Protein AF-A0A538HWT7-F1 (afdb_monomer_lite)

Sequence (135 aa):
MVHEELEALKSNGRLWRFQVSCLRYCSFVHMHHHAEDMDFFDELEETNPAIGPVVARLRAEHHAVSGYLDAVEAAARALSKDESHDARRAVVDALEVLEGNLLAHLEYEELNIASTARRLRDLQSSVTTKSEERR

Secondary structure (DSSP, 8-state):
-HHHHHHHHHTTSHHHHHHHHHHHHHHHHHHHHHHIIIIIHHHHHHH-GGGHHHHHHHHHHHHHHHHHHHHHHHHHHHHTT--SHHHHHHHHHHHHHHHHHHHHHHHHHHHHHHHHHHHHHHHHHHHHHHHHTT-

pLDDT: mean 91.75, std 11.23, range [52.31, 98.81]

Radius of gyration: 20.79 Å; chains: 1; bounding box: 53×24×65 Å

Structure (mmCIF, N/CA/C/O backbone):
data_AF-A0A538HWT7-F1
#
_entry.id   AF-A0A538HWT7-F1
#
loop_
_atom_site.group_PDB
_atom_site.id
_atom_site.type_symbol
_atom_site.label_atom_id
_atom_site.label_alt_id
_atom_site.label_comp_id
_atom_site.label_asym_id
_atom_site.label_entity_id
_atom_site.label_seq_id
_atom_site.pdbx_PDB_ins_code
_atom_site.Cartn_x
_atom_site.Cartn_y
_atom_site.Cartn_z
_atom_site.occupancy
_atom_site.B_iso_or_equiv
_atom_site.auth_seq_id
_atom_site.auth_comp_id
_atom_site.auth_asym_id
_atom_site.auth_atom_id
_atom_site.pdbx_PDB_model_num
ATOM 1 N N . MET A 1 1 ? 38.032 13.291 -11.744 1.00 61.34 1 MET A N 1
ATOM 2 C CA . MET A 1 1 ? 37.420 14.564 -12.174 1.00 61.34 1 MET A CA 1
ATOM 3 C C . MET A 1 1 ? 36.340 14.331 -13.226 1.00 61.34 1 MET A C 1
ATOM 5 O O . MET A 1 1 ? 35.208 14.193 -12.807 1.00 61.34 1 MET A O 1
ATOM 9 N N . VAL A 1 2 ? 36.630 14.108 -14.518 1.00 74.44 2 VAL A N 1
ATOM 10 C CA . VAL A 1 2 ? 35.560 13.928 -15.540 1.00 74.44 2 VAL A CA 1
ATOM 11 C C . VAL A 1 2 ? 34.617 12.746 -15.261 1.00 74.44 2 VAL A C 1
ATOM 13 O O . VAL A 1 2 ? 33.415 12.875 -15.431 1.00 74.44 2 VAL A O 1
ATOM 16 N N . HIS A 1 3 ? 35.128 11.598 -14.797 1.00 70.31 3 HIS A N 1
ATOM 17 C CA . HIS A 1 3 ? 34.276 10.446 -14.455 1.00 70.31 3 HIS A CA 1
ATOM 18 C C . HIS A 1 3 ? 33.338 10.741 -13.272 1.00 70.31 3 HIS A C 1
ATOM 20 O O . HIS A 1 3 ? 32.189 10.331 -13.269 1.00 70.31 3 HIS A O 1
ATOM 26 N N . GLU A 1 4 ? 33.816 11.517 -12.305 1.00 65.88 4 GLU A N 1
ATOM 27 C CA . GLU A 1 4 ? 33.086 11.894 -11.093 1.00 65.88 4 GLU A CA 1
ATOM 28 C C . GLU A 1 4 ? 32.019 12.958 -11.394 1.00 65.88 4 GLU A C 1
ATOM 30 O O . GLU A 1 4 ? 30.889 12.856 -10.930 1.00 65.88 4 GLU A O 1
ATOM 35 N N . GLU A 1 5 ? 32.333 13.914 -12.271 1.00 66.25 5 GLU A N 1
ATOM 36 C CA . GLU A 1 5 ? 31.372 14.878 -12.818 1.00 66.25 5 GLU A CA 1
ATOM 37 C C . GLU A 1 5 ? 30.303 14.195 -13.688 1.00 66.25 5 GLU A C 1
ATOM 39 O O . GLU A 1 5 ? 29.134 14.578 -13.647 1.00 66.25 5 GLU A O 1
ATOM 44 N N . LEU A 1 6 ? 30.674 13.151 -14.440 1.00 70.50 6 LEU A N 1
ATOM 45 C CA . LEU A 1 6 ? 29.743 12.364 -15.251 1.00 70.50 6 LEU A CA 1
ATOM 46 C C . LEU A 1 6 ? 28.774 11.553 -14.376 1.00 70.50 6 LEU A C 1
ATOM 48 O O . LEU A 1 6 ? 27.577 11.522 -14.658 1.00 70.50 6 LEU A O 1
ATOM 52 N N . GLU A 1 7 ? 29.265 10.930 -13.302 1.00 68.69 7 GLU A N 1
ATOM 53 C CA . GLU A 1 7 ? 28.419 10.236 -12.324 1.00 68.69 7 GLU A CA 1
ATOM 54 C C . GLU A 1 7 ? 27.526 11.218 -11.546 1.00 68.69 7 GLU A C 1
ATOM 56 O O . GLU A 1 7 ? 26.338 10.949 -11.375 1.00 68.69 7 GLU A O 1
ATOM 61 N N . ALA A 1 8 ? 28.033 12.404 -11.187 1.00 63.38 8 ALA A N 1
ATOM 62 C CA . ALA A 1 8 ? 27.239 13.467 -10.565 1.00 63.38 8 ALA A CA 1
ATOM 63 C C . ALA A 1 8 ? 26.137 14.020 -11.495 1.00 63.38 8 ALA A C 1
ATOM 65 O O . ALA A 1 8 ? 25.050 14.384 -11.043 1.00 63.38 8 ALA A O 1
ATOM 66 N N . LEU A 1 9 ? 26.378 14.079 -12.808 1.00 64.75 9 LEU A N 1
ATOM 67 C CA . LEU A 1 9 ? 25.357 14.430 -13.804 1.00 64.75 9 LEU A CA 1
ATOM 68 C C . LEU A 1 9 ? 24.294 13.332 -13.935 1.00 64.75 9 LEU A C 1
ATOM 70 O O . LEU A 1 9 ? 23.099 13.640 -13.979 1.00 64.75 9 LEU A O 1
ATOM 74 N N . LYS A 1 10 ? 24.699 12.055 -13.937 1.00 65.31 10 LYS A N 1
ATOM 75 C CA . LYS A 1 10 ? 23.771 10.910 -13.947 1.00 65.31 10 LYS A CA 1
ATOM 76 C C . LYS A 1 10 ? 22.897 10.880 -12.694 1.00 65.31 10 LYS A C 1
ATOM 78 O O . LYS A 1 10 ? 21.681 10.734 -12.819 1.00 65.31 10 LYS A O 1
ATOM 83 N N . SER A 1 11 ? 23.471 11.135 -11.516 1.00 68.31 11 SER A N 1
ATOM 84 C CA . SER A 1 11 ? 22.735 11.241 -10.248 1.00 68.31 11 SER A CA 1
ATOM 85 C C . SER A 1 11 ? 21.891 12.519 -10.117 1.00 68.31 11 SER A C 1
ATOM 87 O O . SER A 1 11 ? 21.223 12.710 -9.113 1.00 68.31 11 SER A O 1
ATOM 89 N N . ASN A 1 12 ? 21.887 13.412 -11.111 1.00 69.38 12 ASN A N 1
ATOM 90 C CA . ASN A 1 12 ? 20.986 14.573 -11.182 1.00 69.38 12 ASN A CA 1
ATOM 91 C C . ASN A 1 12 ? 19.948 14.455 -12.319 1.00 69.38 12 ASN A C 1
ATOM 93 O O . ASN A 1 12 ? 19.061 15.311 -12.479 1.00 69.38 12 ASN A O 1
ATOM 97 N N . GLY A 1 13 ? 20.016 13.371 -13.098 1.00 82.62 13 GLY A N 1
ATOM 98 C CA . GLY A 1 13 ? 19.093 13.070 -14.185 1.00 82.62 13 GLY A CA 1
ATOM 99 C C . GLY A 1 13 ? 17.649 12.897 -13.703 1.00 82.62 13 GLY A C 1
ATOM 100 O O . GLY A 1 13 ? 17.382 12.507 -12.566 1.00 82.62 13 GLY A O 1
ATOM 101 N N . ARG A 1 14 ? 16.681 13.193 -14.580 1.00 86.00 14 ARG A N 1
ATOM 102 C CA . ARG A 1 14 ? 15.244 13.061 -14.260 1.00 86.00 14 ARG A CA 1
ATOM 103 C C . ARG A 1 14 ? 14.856 11.622 -13.911 1.00 86.00 14 ARG A C 1
ATOM 105 O O . ARG A 1 14 ? 14.060 11.427 -13.004 1.00 86.00 14 ARG A O 1
ATOM 112 N N . LEU A 1 15 ? 15.433 10.643 -14.610 1.00 85.12 15 LEU A N 1
ATOM 113 C CA . LEU A 1 15 ? 15.151 9.223 -14.386 1.00 85.12 15 LEU A CA 1
ATOM 114 C C . LEU A 1 15 ? 15.720 8.725 -13.058 1.00 85.12 15 LEU A C 1
ATOM 116 O O . LEU A 1 15 ? 15.019 8.042 -12.322 1.00 85.12 15 LEU A O 1
ATOM 120 N N . TRP A 1 16 ? 16.937 9.143 -12.702 1.0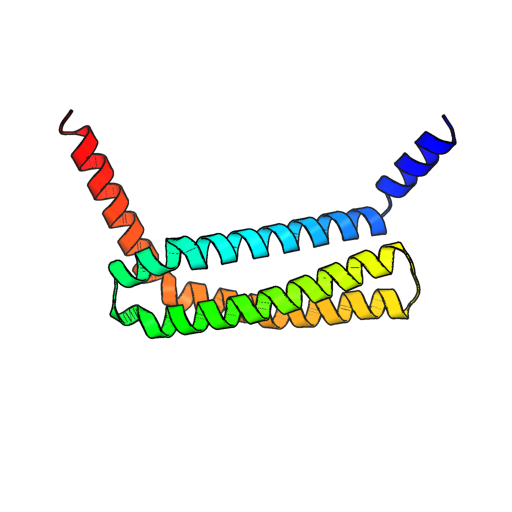0 87.50 16 TRP A N 1
ATOM 121 C CA . TRP A 1 16 ? 17.514 8.829 -11.396 1.00 87.50 16 TRP A CA 1
ATOM 122 C C . TRP A 1 16 ? 16.689 9.433 -10.254 1.00 87.50 16 TRP A C 1
ATOM 124 O O . TRP A 1 16 ? 16.346 8.737 -9.303 1.00 87.50 16 TRP A O 1
ATOM 134 N N . ARG A 1 17 ? 16.294 10.711 -10.368 1.00 89.81 17 ARG A N 1
ATOM 135 C CA . ARG A 1 17 ? 15.437 11.359 -9.360 1.00 89.81 17 ARG A CA 1
ATOM 136 C C . ARG A 1 17 ? 14.088 10.661 -9.224 1.00 89.81 17 ARG A C 1
ATOM 138 O O . ARG A 1 17 ? 13.652 10.429 -8.104 1.00 89.81 17 ARG A O 1
ATOM 145 N N . PHE A 1 18 ? 13.467 10.293 -10.344 1.00 90.69 18 PHE A N 1
ATOM 146 C CA . PHE A 1 18 ? 12.245 9.494 -10.348 1.00 90.69 18 PHE A CA 1
ATOM 147 C C . PHE A 1 18 ? 12.445 8.170 -9.601 1.00 90.69 18 PHE A C 1
ATOM 149 O O . PHE A 1 18 ? 11.717 7.897 -8.653 1.00 90.69 18 PHE A O 1
ATOM 156 N N . GLN A 1 19 ? 13.478 7.400 -9.954 1.00 91.75 19 GLN A N 1
ATOM 157 C CA . GLN A 1 19 ? 13.776 6.124 -9.308 1.00 91.75 19 GLN A CA 1
ATOM 158 C C . GLN A 1 19 ? 13.959 6.285 -7.793 1.00 91.75 19 GLN A C 1
ATOM 160 O O . GLN A 1 19 ? 13.337 5.560 -7.021 1.00 91.75 19 GLN A O 1
ATOM 165 N N . VAL A 1 20 ? 14.778 7.244 -7.352 1.00 92.31 20 VAL A N 1
ATOM 166 C CA . VAL A 1 20 ? 15.018 7.497 -5.923 1.00 92.31 20 VAL A CA 1
ATOM 167 C C . VAL A 1 20 ? 13.728 7.880 -5.202 1.00 92.31 20 VAL A C 1
ATOM 169 O O . VAL A 1 20 ? 13.456 7.358 -4.122 1.00 92.31 20 VAL A O 1
ATOM 172 N N . SER A 1 21 ? 12.916 8.760 -5.790 1.00 93.12 21 SER A N 1
ATOM 173 C CA . SER A 1 21 ? 11.630 9.154 -5.214 1.00 93.12 21 SER A CA 1
ATOM 174 C C . SER A 1 21 ? 10.662 7.977 -5.108 1.00 93.12 21 SER A C 1
ATOM 176 O O . SER A 1 21 ? 10.060 7.803 -4.050 1.00 93.12 21 SER A O 1
ATOM 178 N N . CYS A 1 22 ? 10.550 7.147 -6.148 1.00 94.94 22 CYS A N 1
ATOM 179 C CA . CYS A 1 22 ? 9.682 5.971 -6.137 1.00 94.94 22 CYS A CA 1
ATOM 180 C C . CYS A 1 22 ? 10.122 4.957 -5.082 1.00 94.94 22 CYS A C 1
ATOM 182 O O . CYS A 1 22 ? 9.301 4.551 -4.268 1.00 94.94 22 CYS A O 1
ATOM 184 N N . LEU A 1 23 ? 11.410 4.604 -5.032 1.00 95.56 23 LEU A N 1
ATOM 185 C CA . LEU A 1 23 ? 11.921 3.644 -4.046 1.00 95.56 23 LEU A CA 1
ATOM 186 C C . LEU A 1 23 ? 11.776 4.166 -2.611 1.00 95.56 23 LEU A C 1
ATOM 188 O O . LEU A 1 23 ? 11.443 3.409 -1.705 1.00 95.56 23 LEU A O 1
ATOM 192 N N . ARG A 1 24 ? 11.973 5.471 -2.392 1.00 97.25 24 ARG A N 1
ATOM 193 C CA . ARG A 1 24 ? 11.748 6.085 -1.078 1.00 97.25 24 ARG A CA 1
ATOM 194 C C . ARG A 1 24 ? 10.277 6.025 -0.669 1.00 97.25 24 ARG A C 1
ATOM 196 O O . ARG A 1 24 ? 9.994 5.761 0.494 1.00 97.25 24 ARG A O 1
ATOM 203 N N . TYR A 1 25 ? 9.362 6.303 -1.595 1.00 96.75 25 TYR A N 1
ATOM 204 C CA . TYR A 1 25 ? 7.928 6.226 -1.328 1.00 96.75 25 TYR A CA 1
ATOM 205 C C . TYR A 1 25 ? 7.492 4.789 -1.031 1.00 96.75 25 TYR A C 1
ATOM 207 O O . TYR A 1 25 ? 6.849 4.560 -0.012 1.00 96.75 25 TYR A O 1
ATOM 215 N N . CYS A 1 26 ? 7.915 3.820 -1.848 1.00 98.25 26 CYS A N 1
ATOM 216 C CA . CYS A 1 26 ? 7.569 2.414 -1.637 1.00 98.25 26 CYS A CA 1
ATOM 217 C C . CYS A 1 26 ? 8.084 1.913 -0.285 1.00 98.25 26 CYS A C 1
ATOM 219 O O . CYS A 1 26 ? 7.316 1.380 0.512 1.00 98.25 26 CYS A O 1
ATOM 221 N N . SER A 1 27 ? 9.348 2.203 0.036 1.00 98.12 27 SER A N 1
ATOM 222 C CA . SER A 1 27 ? 9.931 1.865 1.336 1.00 98.12 27 SER A CA 1
ATOM 223 C C . SER A 1 27 ? 9.176 2.490 2.513 1.00 98.12 27 SER A C 1
ATOM 225 O O . SER A 1 27 ? 9.047 1.841 3.550 1.00 98.12 27 SER A O 1
ATOM 227 N N . PHE A 1 28 ? 8.680 3.724 2.375 1.00 98.50 28 PHE A N 1
ATOM 228 C CA . PHE A 1 28 ? 7.870 4.358 3.414 1.00 98.50 28 PHE A CA 1
ATOM 229 C C . PHE A 1 28 ? 6.551 3.611 3.637 1.00 98.50 28 PHE A C 1
ATOM 231 O O . PHE A 1 28 ? 6.231 3.315 4.784 1.00 98.50 28 PHE A O 1
ATOM 238 N N . VAL A 1 29 ? 5.821 3.273 2.569 1.00 98.44 29 VAL A N 1
ATOM 239 C CA . VAL A 1 29 ? 4.531 2.571 2.686 1.00 98.44 29 VAL A CA 1
ATOM 240 C C . VAL A 1 29 ? 4.721 1.163 3.257 1.00 98.44 29 VAL A C 1
ATOM 242 O O . VAL A 1 29 ? 4.001 0.790 4.175 1.00 98.44 29 VAL A O 1
ATOM 245 N N . HIS A 1 30 ? 5.746 0.418 2.824 1.00 98.56 30 HIS A N 1
ATOM 246 C CA . HIS A 1 30 ? 6.074 -0.878 3.436 1.00 98.56 30 HIS A CA 1
ATOM 247 C C . HIS A 1 30 ? 6.323 -0.765 4.944 1.00 98.56 30 HIS A C 1
ATOM 249 O O . HIS A 1 30 ? 5.801 -1.561 5.719 1.00 98.56 30 HIS A O 1
ATOM 255 N N . MET A 1 31 ? 7.124 0.217 5.370 1.00 98.50 31 MET A N 1
ATOM 256 C CA . MET A 1 31 ? 7.432 0.427 6.787 1.00 98.50 31 MET A CA 1
ATOM 257 C C . MET A 1 31 ? 6.188 0.842 7.582 1.00 98.50 31 MET A C 1
ATOM 259 O O . MET A 1 31 ? 6.007 0.386 8.706 1.00 98.50 31 MET A O 1
ATOM 263 N N . HIS A 1 32 ? 5.352 1.704 7.007 1.00 98.31 32 HIS A N 1
ATOM 264 C CA . HIS A 1 32 ? 4.104 2.153 7.611 1.00 98.31 32 HIS A CA 1
ATOM 265 C C . HIS A 1 32 ? 3.146 0.984 7.853 1.00 98.31 32 HIS A C 1
ATOM 267 O O . HIS A 1 32 ? 2.808 0.732 9.005 1.00 98.31 32 HIS A O 1
ATOM 273 N N . HIS A 1 33 ? 2.828 0.212 6.811 1.00 98.62 33 HIS A N 1
ATOM 274 C CA . HIS A 1 33 ? 1.930 -0.940 6.927 1.00 98.62 33 HIS A CA 1
ATOM 275 C C . HIS A 1 33 ? 2.497 -2.004 7.873 1.00 98.62 33 HIS A C 1
ATOM 277 O O . HIS A 1 33 ? 1.764 -2.613 8.644 1.00 98.62 33 HIS A O 1
ATOM 283 N N . HIS A 1 34 ? 3.820 -2.201 7.874 1.00 98.31 34 HIS A N 1
ATOM 284 C CA . HIS A 1 34 ? 4.458 -3.109 8.822 1.00 98.31 34 HIS A CA 1
ATOM 285 C C . HIS A 1 34 ? 4.262 -2.667 10.278 1.00 98.31 34 HIS A C 1
ATOM 287 O O . HIS A 1 34 ? 3.960 -3.499 11.128 1.00 98.31 34 HIS A O 1
ATOM 293 N N . ALA A 1 35 ? 4.425 -1.374 10.574 1.00 98.19 35 ALA A N 1
ATOM 294 C CA . ALA A 1 35 ? 4.189 -0.847 11.917 1.00 98.19 35 ALA A CA 1
ATOM 295 C C . ALA A 1 35 ? 2.716 -0.987 12.329 1.00 98.19 35 ALA A C 1
ATOM 297 O O . ALA A 1 35 ? 2.414 -1.256 13.492 1.00 98.19 35 ALA A O 1
ATOM 298 N N . GLU A 1 36 ? 1.798 -0.843 11.376 1.00 98.38 36 GLU A N 1
ATOM 299 C CA . GLU A 1 36 ? 0.377 -1.022 11.644 1.00 98.38 36 GLU A CA 1
ATOM 300 C C . GLU A 1 36 ? 0.021 -2.474 11.950 1.00 98.38 36 GLU A C 1
ATOM 302 O O . GLU A 1 36 ? -0.646 -2.746 12.948 1.00 98.38 36 GLU A O 1
ATOM 307 N N . ASP A 1 37 ? 0.533 -3.406 11.145 1.00 98.38 37 ASP A N 1
ATOM 308 C CA . ASP A 1 37 ? 0.291 -4.839 11.302 1.00 98.38 37 ASP A CA 1
ATOM 309 C C . ASP A 1 37 ? 0.828 -5.394 12.623 1.00 98.38 37 ASP A C 1
ATOM 311 O O . ASP A 1 37 ? 0.174 -6.254 13.224 1.00 98.38 37 ASP A O 1
ATOM 315 N N . MET A 1 38 ? 2.021 -4.936 13.024 1.00 97.44 38 MET A N 1
ATOM 316 C CA . MET A 1 38 ? 2.766 -5.468 14.168 1.00 97.44 38 MET A CA 1
ATOM 317 C C . MET A 1 38 ? 2.315 -4.908 15.512 1.00 97.44 38 MET A C 1
ATOM 319 O O . MET A 1 38 ? 2.369 -5.644 16.491 1.00 97.44 38 MET A O 1
ATOM 323 N N . ASP A 1 39 ? 1.903 -3.638 15.557 1.00 94.94 39 ASP A N 1
ATOM 324 C CA . ASP A 1 39 ? 1.609 -2.952 16.818 1.00 94.94 39 ASP A CA 1
ATOM 325 C C . ASP A 1 39 ? 0.221 -2.287 16.792 1.00 94.94 39 ASP A C 1
ATOM 327 O O . ASP A 1 39 ? -0.650 -2.601 17.605 1.00 94.94 39 ASP A O 1
ATOM 331 N N . PHE A 1 40 ? -0.023 -1.367 15.852 1.00 97.69 40 PHE A N 1
ATOM 332 C CA . PHE A 1 40 ? -1.195 -0.481 15.911 1.00 97.69 40 PHE A CA 1
ATOM 333 C C . PHE A 1 40 ? -2.535 -1.221 15.823 1.00 97.69 40 PHE A C 1
ATOM 335 O O . PHE A 1 40 ? -3.486 -0.878 16.527 1.00 97.69 40 PHE A O 1
ATOM 342 N N . PHE A 1 41 ? -2.637 -2.229 14.958 1.00 98.44 41 PHE A N 1
ATOM 343 C CA . PHE A 1 41 ? -3.871 -2.987 14.781 1.00 98.44 41 PHE A CA 1
ATOM 344 C C . PHE A 1 41 ? -4.249 -3.790 16.024 1.00 98.44 41 PHE A C 1
ATOM 346 O O . PHE A 1 41 ? -5.435 -3.846 16.352 1.00 98.44 41 PHE A O 1
ATOM 353 N N . ASP A 1 42 ? -3.271 -4.309 16.765 1.00 97.69 42 ASP A N 1
ATOM 354 C CA . ASP A 1 42 ? -3.533 -4.994 18.030 1.00 97.69 42 ASP A CA 1
ATOM 355 C C . ASP A 1 42 ? -4.080 -3.999 19.075 1.00 97.69 42 ASP A C 1
ATOM 357 O O . ASP A 1 42 ? -5.097 -4.272 19.717 1.00 97.69 42 ASP A O 1
ATOM 361 N N . GLU A 1 43 ? -3.518 -2.784 19.169 1.00 97.44 43 GLU A N 1
ATOM 362 C CA . GLU A 1 43 ? -4.043 -1.724 20.053 1.00 97.44 43 GLU A CA 1
ATOM 363 C C . GLU A 1 43 ? -5.484 -1.299 19.687 1.00 97.44 43 GLU A C 1
ATOM 365 O O . GLU A 1 43 ? -6.305 -0.977 20.564 1.00 97.44 43 GLU A O 1
ATOM 370 N N . LEU A 1 44 ? -5.824 -1.291 18.390 1.00 98.00 44 LEU A N 1
ATOM 371 C CA . LEU A 1 44 ? -7.186 -1.016 17.922 1.00 98.00 44 LEU A CA 1
ATOM 372 C C . LEU A 1 44 ? -8.161 -2.129 18.324 1.00 98.00 44 LEU A C 1
ATOM 374 O O . LEU A 1 44 ? -9.271 -1.815 18.770 1.00 98.00 44 LEU A O 1
ATOM 378 N N . GLU A 1 45 ? -7.768 -3.397 18.189 1.00 97.75 45 GLU A N 1
ATOM 379 C CA . GLU A 1 45 ? -8.579 -4.557 18.581 1.00 97.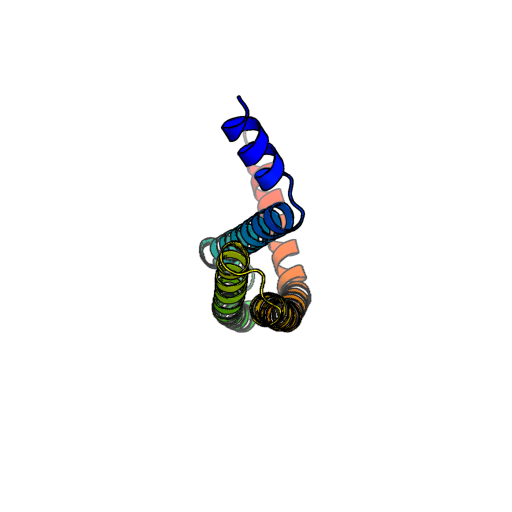75 45 GLU A CA 1
ATOM 380 C C . GLU A 1 45 ? -8.785 -4.621 20.101 1.00 97.75 45 GLU A C 1
ATOM 382 O O . GLU A 1 45 ? -9.907 -4.863 20.556 1.00 97.75 45 GLU A O 1
ATOM 387 N N . GLU A 1 46 ? -7.760 -4.307 20.899 1.00 96.81 46 GLU A N 1
ATOM 388 C CA . GLU A 1 46 ? -7.883 -4.172 22.357 1.00 96.81 46 GLU A CA 1
ATOM 389 C C . GLU A 1 46 ? -8.844 -3.041 22.749 1.00 96.81 46 GLU A C 1
ATOM 391 O O . GLU A 1 46 ? -9.681 -3.186 23.648 1.00 96.81 46 GLU A O 1
ATOM 396 N N . THR A 1 47 ? -8.761 -1.904 22.051 1.00 96.56 47 THR A N 1
ATOM 397 C CA . THR A 1 47 ? -9.631 -0.751 22.303 1.00 96.56 47 THR A CA 1
ATOM 398 C C . THR A 1 47 ? -11.079 -1.050 21.915 1.00 96.56 47 THR A C 1
ATOM 400 O O . THR A 1 47 ? -12.005 -0.677 22.644 1.00 96.56 47 THR A O 1
ATOM 403 N N . ASN A 1 48 ? -11.306 -1.686 20.769 1.00 97.50 48 ASN A N 1
ATOM 404 C CA . ASN A 1 48 ? -12.629 -1.996 20.240 1.00 97.50 48 ASN A CA 1
ATOM 405 C C . ASN A 1 48 ? -12.651 -3.401 19.617 1.00 97.50 48 ASN A C 1
ATOM 407 O O . ASN A 1 48 ? -12.478 -3.521 18.406 1.00 97.50 48 ASN 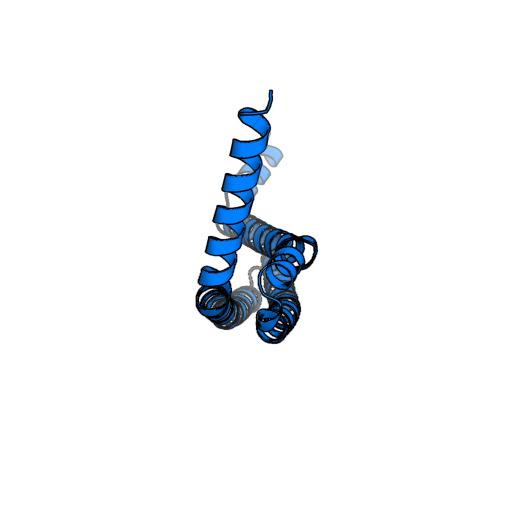A O 1
ATOM 411 N N . PRO A 1 49 ? -12.990 -4.453 20.383 1.00 97.25 49 PRO A N 1
ATOM 412 C CA . PRO A 1 49 ? -12.986 -5.826 19.869 1.00 97.25 49 PRO A CA 1
ATOM 413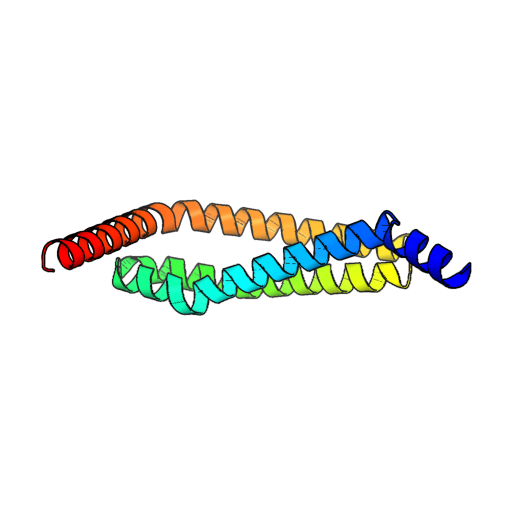 C C . PRO A 1 49 ? -13.900 -6.065 18.657 1.00 97.25 49 PRO A C 1
ATOM 415 O O . PRO A 1 49 ? -13.697 -7.007 17.896 1.00 97.25 49 PRO A O 1
ATOM 418 N N . ALA A 1 50 ? -14.911 -5.213 18.441 1.00 97.75 50 ALA A N 1
ATOM 419 C CA . ALA A 1 50 ? -15.794 -5.316 17.281 1.00 97.75 50 ALA A CA 1
ATOM 420 C C . ALA A 1 50 ? -15.131 -4.875 15.959 1.00 97.75 50 ALA A C 1
ATOM 422 O O . ALA A 1 50 ? -15.703 -5.124 14.899 1.00 97.75 50 ALA A O 1
ATOM 423 N N . ILE A 1 51 ? -13.948 -4.240 15.995 1.00 98.44 51 ILE A N 1
ATOM 424 C CA . ILE A 1 51 ? -13.209 -3.819 14.794 1.00 98.44 51 ILE A CA 1
ATOM 425 C C . ILE A 1 51 ? -12.498 -4.979 14.085 1.00 98.44 51 ILE A C 1
ATOM 427 O O . ILE A 1 51 ? -12.076 -4.810 12.945 1.00 98.44 51 ILE A O 1
ATOM 431 N N . GLY A 1 52 ? -12.405 -6.161 14.706 1.00 98.44 52 GLY A N 1
ATOM 432 C CA . GLY A 1 52 ? -11.627 -7.292 14.185 1.00 98.44 52 GLY A CA 1
ATOM 433 C C . GLY A 1 52 ? -11.847 -7.621 12.696 1.00 98.44 52 GLY A C 1
ATOM 434 O O . GLY A 1 52 ? -10.870 -7.789 11.971 1.00 98.44 52 GLY A O 1
ATOM 435 N N . PRO A 1 53 ? -13.087 -7.638 12.161 1.00 98.62 53 PRO A N 1
ATOM 436 C CA . PRO A 1 53 ? -13.304 -7.848 10.726 1.00 98.62 53 PRO A CA 1
ATOM 437 C C . PRO A 1 53 ? -12.695 -6.764 9.819 1.00 98.62 53 PRO A C 1
ATOM 439 O O . PRO A 1 53 ? -12.267 -7.076 8.709 1.00 98.62 53 PRO A O 1
ATOM 442 N N . VAL A 1 54 ? -12.651 -5.506 10.273 1.00 98.75 54 VAL A N 1
ATOM 443 C CA . VAL A 1 54 ? -12.002 -4.396 9.553 1.00 98.75 54 VAL A CA 1
ATOM 444 C C . VAL A 1 54 ? -10.490 -4.601 9.555 1.00 98.75 54 VAL A C 1
ATOM 446 O O . VAL A 1 54 ? -9.881 -4.569 8.492 1.00 98.75 54 VAL A O 1
ATOM 449 N N . VAL A 1 55 ? -9.895 -4.884 10.719 1.00 98.69 55 VAL A N 1
ATOM 450 C CA . VAL A 1 55 ? -8.449 -5.140 10.853 1.00 98.69 55 VAL A CA 1
ATOM 451 C C . VAL A 1 55 ? -8.013 -6.342 10.014 1.00 98.69 55 VAL A C 1
ATOM 453 O O . VAL A 1 55 ? -7.026 -6.268 9.287 1.00 98.69 55 VAL A O 1
ATOM 456 N N . ALA A 1 56 ? -8.782 -7.433 10.034 1.00 98.69 56 ALA A N 1
ATOM 457 C CA . ALA A 1 56 ? -8.506 -8.606 9.208 1.00 98.69 56 ALA A CA 1
ATOM 458 C C . ALA A 1 56 ? -8.504 -8.277 7.707 1.00 98.69 56 ALA A C 1
ATOM 460 O O . ALA A 1 56 ? -7.674 -8.797 6.958 1.00 98.69 56 ALA A O 1
ATOM 461 N N . ARG A 1 57 ? -9.411 -7.398 7.262 1.00 98.62 57 ARG A N 1
ATOM 462 C CA . ARG A 1 57 ? -9.422 -6.908 5.883 1.00 98.62 57 ARG A CA 1
ATOM 463 C C . ARG A 1 57 ? -8.206 -6.029 5.585 1.00 98.62 57 ARG A C 1
ATOM 465 O O . ARG A 1 57 ? -7.576 -6.256 4.558 1.00 98.62 57 ARG A O 1
ATOM 472 N N . LEU A 1 58 ? -7.861 -5.085 6.461 1.00 98.81 58 LEU A N 1
ATOM 473 C CA . LEU A 1 58 ? -6.711 -4.194 6.266 1.00 98.81 58 LEU A CA 1
ATOM 474 C C . LEU A 1 58 ? -5.396 -4.974 6.172 1.00 98.81 58 LEU A C 1
ATOM 476 O O . LEU A 1 58 ? -4.652 -4.765 5.224 1.00 98.81 58 LEU A O 1
ATOM 480 N N . ARG A 1 59 ? -5.173 -5.976 7.034 1.00 98.69 59 ARG A N 1
ATOM 481 C CA . ARG A 1 59 ? -4.014 -6.891 6.939 1.00 98.69 59 ARG A CA 1
ATOM 482 C C . ARG A 1 59 ? -3.942 -7.606 5.582 1.00 98.69 59 ARG A C 1
ATOM 484 O O . ARG A 1 59 ? -2.879 -7.724 4.975 1.00 98.69 59 ARG A O 1
ATOM 491 N N . ALA A 1 60 ? -5.080 -8.072 5.064 1.00 98.75 60 ALA A N 1
ATOM 492 C CA . ALA A 1 60 ? -5.128 -8.696 3.741 1.00 98.75 60 ALA A CA 1
ATOM 493 C C . ALA A 1 60 ? -4.828 -7.692 2.612 1.00 98.75 60 ALA A C 1
ATOM 495 O O . ALA A 1 60 ? -4.113 -8.023 1.663 1.00 98.75 60 ALA A O 1
ATOM 496 N N . GLU A 1 61 ? -5.341 -6.466 2.718 1.00 98.75 61 GLU A N 1
ATOM 497 C CA . GLU A 1 61 ? -5.045 -5.381 1.781 1.00 98.75 61 GLU A CA 1
ATOM 498 C C . GLU A 1 61 ? -3.571 -4.949 1.859 1.00 98.75 61 GLU A C 1
ATOM 500 O O . GLU A 1 61 ? -2.961 -4.755 0.810 1.00 98.75 61 GLU A O 1
ATOM 505 N N . HIS A 1 62 ? -2.947 -4.917 3.043 1.00 98.81 62 HIS A N 1
ATOM 506 C CA . HIS A 1 62 ? -1.514 -4.648 3.218 1.00 98.81 62 HIS A CA 1
ATOM 507 C C . HIS A 1 62 ? -0.648 -5.643 2.449 1.00 98.81 62 HIS A C 1
ATOM 509 O O . HIS A 1 62 ? 0.282 -5.236 1.748 1.00 98.81 62 HIS A O 1
ATOM 515 N N . HIS A 1 63 ? -0.975 -6.938 2.501 1.00 98.56 63 HIS A N 1
ATOM 516 C CA . HIS A 1 63 ? -0.274 -7.951 1.710 1.00 98.56 63 HIS A CA 1
ATOM 517 C C . HIS A 1 63 ? -0.406 -7.710 0.199 1.00 98.56 63 HIS A C 1
ATOM 519 O O . HIS A 1 63 ? 0.577 -7.843 -0.532 1.00 98.56 63 HIS A O 1
ATOM 525 N N . ALA A 1 64 ? -1.596 -7.331 -0.276 1.00 98.69 64 ALA A N 1
ATOM 526 C CA . ALA A 1 64 ? -1.810 -7.014 -1.687 1.00 98.69 64 ALA A CA 1
ATOM 527 C C . ALA A 1 64 ? -1.043 -5.749 -2.110 1.00 98.69 64 ALA A C 1
ATOM 529 O O . ALA A 1 64 ? -0.326 -5.773 -3.112 1.00 98.69 64 ALA A O 1
ATOM 530 N N . VAL A 1 65 ? -1.129 -4.675 -1.318 1.00 98.81 65 VAL A N 1
ATOM 531 C CA . VAL A 1 65 ? -0.399 -3.420 -1.546 1.00 98.81 65 VAL A CA 1
ATOM 532 C C . VAL A 1 65 ? 1.104 -3.661 -1.566 1.00 98.81 65 VAL A C 1
ATOM 534 O O . VAL A 1 65 ? 1.771 -3.158 -2.466 1.00 98.81 65 VAL A O 1
ATOM 537 N N . SER A 1 66 ? 1.635 -4.480 -0.653 1.00 98.75 66 SER A N 1
ATOM 538 C CA . SER A 1 66 ? 3.051 -4.862 -0.656 1.00 98.75 66 SER A CA 1
ATOM 539 C C . SER A 1 66 ? 3.471 -5.452 -2.005 1.00 98.75 66 SER A C 1
ATOM 541 O O . SER A 1 66 ? 4.496 -5.055 -2.548 1.00 98.75 66 SER A O 1
ATOM 543 N N . GLY A 1 67 ? 2.654 -6.331 -2.594 1.00 98.75 67 GLY A N 1
ATOM 544 C CA . GLY A 1 67 ? 2.930 -6.889 -3.920 1.00 98.75 67 GLY A CA 1
ATOM 545 C C . GLY A 1 67 ? 2.910 -5.845 -5.045 1.00 98.75 67 GLY A C 1
ATOM 546 O O . GLY A 1 67 ? 3.720 -5.917 -5.971 1.00 98.75 67 GLY A O 1
ATOM 547 N N . TYR A 1 68 ? 2.021 -4.850 -4.974 1.00 98.75 68 TYR A N 1
ATOM 548 C CA . TYR A 1 68 ? 1.987 -3.757 -5.953 1.00 98.75 68 TYR A CA 1
ATOM 549 C C . TYR A 1 68 ? 3.195 -2.822 -5.821 1.00 98.75 68 TYR A C 1
ATOM 551 O O . TYR A 1 68 ? 3.764 -2.408 -6.833 1.00 98.75 68 TYR A O 1
ATOM 559 N N . LEU A 1 69 ? 3.624 -2.530 -4.592 1.00 98.75 69 LEU A N 1
ATOM 560 C CA . LEU A 1 69 ? 4.844 -1.768 -4.323 1.00 98.75 69 LEU A CA 1
ATOM 561 C C . LEU A 1 69 ? 6.076 -2.490 -4.878 1.00 98.75 69 LEU A C 1
ATOM 563 O O . LEU A 1 69 ? 6.844 -1.883 -5.625 1.00 98.75 69 LEU A O 1
ATOM 567 N N . ASP A 1 70 ? 6.208 -3.796 -4.623 1.00 98.69 70 ASP A N 1
ATOM 568 C CA . ASP A 1 70 ? 7.299 -4.622 -5.157 1.00 98.69 70 ASP A CA 1
ATOM 569 C C . ASP A 1 70 ? 7.358 -4.568 -6.694 1.00 98.69 70 ASP A C 1
ATOM 571 O O . ASP A 1 70 ? 8.438 -4.472 -7.289 1.00 98.69 70 ASP A O 1
ATOM 575 N N . ALA A 1 71 ? 6.197 -4.580 -7.360 1.00 98.69 71 ALA A N 1
ATOM 576 C CA . ALA A 1 71 ? 6.109 -4.458 -8.813 1.00 98.69 71 ALA A CA 1
ATOM 577 C C . ALA A 1 71 ? 6.595 -3.086 -9.315 1.00 98.69 71 ALA A C 1
ATOM 579 O O . ALA A 1 71 ? 7.359 -3.019 -10.285 1.00 98.69 71 ALA A O 1
ATOM 580 N N . VAL A 1 72 ? 6.213 -1.995 -8.640 1.00 98.56 72 VAL A N 1
ATOM 581 C CA . VAL A 1 72 ? 6.695 -0.638 -8.952 1.00 98.56 72 VAL A CA 1
ATOM 582 C C . VAL A 1 72 ? 8.205 -0.533 -8.737 1.00 98.56 72 VAL A C 1
ATOM 584 O O . VAL A 1 72 ? 8.914 0.001 -9.597 1.00 98.56 72 VAL A O 1
ATOM 587 N N . GLU A 1 73 ? 8.729 -1.073 -7.636 1.00 98.25 73 GLU A N 1
ATOM 588 C CA . GLU A 1 73 ? 10.168 -1.085 -7.369 1.00 98.25 73 GLU A CA 1
ATOM 589 C C . GLU A 1 73 ? 10.945 -1.837 -8.452 1.00 98.25 73 GLU A C 1
ATOM 591 O O . GLU A 1 73 ? 11.972 -1.349 -8.942 1.00 98.25 73 GLU A O 1
ATOM 596 N N . ALA A 1 74 ? 10.458 -3.016 -8.844 1.00 97.81 74 ALA A N 1
ATOM 597 C CA . ALA A 1 74 ? 11.064 -3.821 -9.894 1.00 97.81 74 ALA A CA 1
ATOM 598 C C . ALA A 1 74 ? 11.084 -3.066 -11.232 1.00 97.81 74 ALA A C 1
ATOM 600 O O . ALA A 1 74 ? 12.137 -2.986 -11.874 1.00 97.81 74 ALA A O 1
ATOM 601 N N . ALA A 1 75 ? 9.963 -2.448 -11.616 1.00 97.56 75 ALA A N 1
ATOM 602 C CA . ALA A 1 75 ? 9.856 -1.666 -12.844 1.00 97.56 75 ALA A CA 1
ATOM 603 C C . ALA A 1 75 ? 10.787 -0.438 -12.829 1.00 97.56 75 ALA A C 1
ATOM 605 O O . ALA A 1 75 ? 11.513 -0.197 -13.796 1.00 97.56 75 ALA A O 1
ATOM 606 N N . ALA A 1 76 ? 10.858 0.300 -11.716 1.00 95.62 76 ALA A N 1
ATOM 607 C CA . ALA A 1 76 ? 11.745 1.459 -11.580 1.00 95.62 76 ALA A CA 1
ATOM 608 C C . ALA A 1 76 ? 13.236 1.072 -11.666 1.00 95.62 76 ALA A C 1
ATOM 610 O O . ALA A 1 76 ? 14.039 1.760 -12.309 1.00 95.62 76 ALA A O 1
ATOM 611 N N . ARG A 1 77 ? 13.626 -0.057 -11.058 1.00 93.75 77 ARG A N 1
ATOM 612 C CA . ARG A 1 77 ? 14.993 -0.601 -11.158 1.00 93.75 77 ARG A CA 1
ATOM 613 C C . ARG A 1 77 ? 15.311 -1.089 -12.573 1.00 93.75 77 ARG A C 1
ATOM 615 O O . ARG A 1 77 ? 16.452 -0.937 -13.009 1.00 93.75 77 ARG A O 1
ATOM 622 N N . ALA A 1 78 ? 14.335 -1.655 -13.283 1.00 94.19 78 ALA A N 1
ATOM 623 C CA . ALA A 1 78 ? 14.490 -2.075 -14.675 1.00 94.19 78 ALA A CA 1
ATOM 624 C C . ALA A 1 78 ? 14.674 -0.873 -15.614 1.00 94.19 78 ALA A C 1
ATOM 626 O O . ALA A 1 78 ? 15.615 -0.874 -16.407 1.00 94.19 78 ALA A O 1
ATOM 627 N N . LEU A 1 79 ? 13.879 0.191 -15.444 1.00 92.38 79 LEU A N 1
ATOM 628 C CA . LEU A 1 79 ? 13.980 1.433 -16.226 1.00 92.38 79 LEU A CA 1
ATOM 629 C C . LEU A 1 79 ? 15.373 2.082 -16.146 1.00 92.38 79 LEU A C 1
ATOM 631 O O . LEU A 1 79 ? 15.825 2.746 -17.071 1.00 92.38 79 LEU A O 1
ATOM 635 N N . SER A 1 80 ? 16.081 1.866 -15.038 1.00 85.62 80 SER A N 1
ATOM 636 C CA . SER A 1 80 ? 17.438 2.391 -14.828 1.00 85.62 80 SER A CA 1
ATOM 637 C C . SER A 1 80 ? 18.511 1.652 -15.636 1.00 85.62 80 SER A C 1
ATOM 639 O O . SER A 1 80 ? 19.650 2.108 -15.717 1.00 85.62 80 SER A O 1
ATOM 641 N N . LYS A 1 81 ? 18.163 0.489 -16.199 1.00 88.38 81 LYS A N 1
ATOM 642 C CA . LYS A 1 81 ? 19.023 -0.349 -17.047 1.00 88.38 81 LYS A CA 1
ATOM 643 C C . LYS A 1 81 ? 18.590 -0.311 -18.512 1.00 88.38 81 LYS A C 1
ATOM 645 O O . LYS A 1 81 ? 19.437 -0.451 -19.387 1.00 88.38 81 LYS A O 1
ATOM 650 N N . ASP A 1 82 ? 17.294 -0.138 -18.757 1.00 90.31 82 ASP A N 1
ATOM 651 C CA . ASP A 1 82 ? 16.689 -0.044 -20.081 1.00 90.31 82 ASP A CA 1
ATOM 652 C C . ASP A 1 82 ? 15.690 1.119 -20.122 1.00 90.31 82 ASP A C 1
ATOM 654 O O . ASP A 1 82 ? 14.655 1.084 -19.467 1.00 90.31 82 ASP A O 1
ATOM 658 N N . GLU A 1 83 ? 15.987 2.147 -20.919 1.00 89.44 83 GLU A N 1
ATOM 659 C CA . GLU A 1 83 ? 15.127 3.327 -21.073 1.00 89.44 83 GLU A CA 1
ATOM 660 C C . GLU A 1 83 ? 14.122 3.216 -22.235 1.00 89.44 83 GLU A C 1
ATOM 662 O O . GLU A 1 83 ? 13.569 4.238 -22.675 1.00 89.44 83 GLU A O 1
ATOM 667 N N . SER A 1 84 ? 13.898 2.000 -22.749 1.00 93.81 84 SER A N 1
ATOM 668 C CA . SER A 1 84 ? 12.964 1.710 -23.836 1.00 93.81 84 SER A CA 1
ATOM 669 C C . SER A 1 84 ? 11.538 2.194 -23.553 1.00 93.81 84 SER A C 1
ATOM 671 O O . SER A 1 84 ? 11.129 2.446 -22.415 1.00 93.81 84 SER A O 1
ATOM 673 N N . HIS A 1 85 ? 10.749 2.334 -24.621 1.00 94.88 85 HIS A N 1
ATOM 674 C CA . HIS A 1 85 ? 9.328 2.655 -24.498 1.00 94.88 85 HIS A CA 1
ATOM 675 C C . HIS A 1 85 ? 8.586 1.618 -23.640 1.00 94.88 85 HIS A C 1
ATOM 677 O O . HIS A 1 85 ? 7.751 1.994 -22.821 1.00 94.88 85 HIS A O 1
ATOM 683 N N . ASP A 1 86 ? 8.935 0.340 -23.775 1.00 97.38 86 ASP A N 1
ATOM 684 C CA . ASP A 1 86 ? 8.288 -0.751 -23.047 1.00 97.38 86 ASP A CA 1
ATOM 685 C C . ASP A 1 86 ? 8.652 -0.730 -21.557 1.00 97.38 86 ASP A C 1
ATOM 687 O O . ASP A 1 86 ? 7.772 -0.871 -20.711 1.00 97.38 86 ASP A O 1
ATOM 691 N N . ALA A 1 87 ? 9.911 -0.437 -21.209 1.00 95.62 87 ALA A N 1
ATOM 692 C CA . ALA A 1 87 ? 10.316 -0.248 -19.815 1.00 95.62 87 ALA A CA 1
ATOM 693 C C . ALA A 1 87 ? 9.613 0.957 -19.165 1.00 95.62 87 ALA A C 1
ATOM 695 O O . ALA A 1 87 ? 9.183 0.891 -18.013 1.00 95.62 87 ALA A O 1
ATOM 696 N N . ARG A 1 88 ? 9.438 2.055 -19.913 1.00 95.06 88 ARG A N 1
ATOM 697 C CA . ARG A 1 88 ? 8.660 3.219 -19.451 1.00 95.06 88 ARG A CA 1
ATOM 698 C C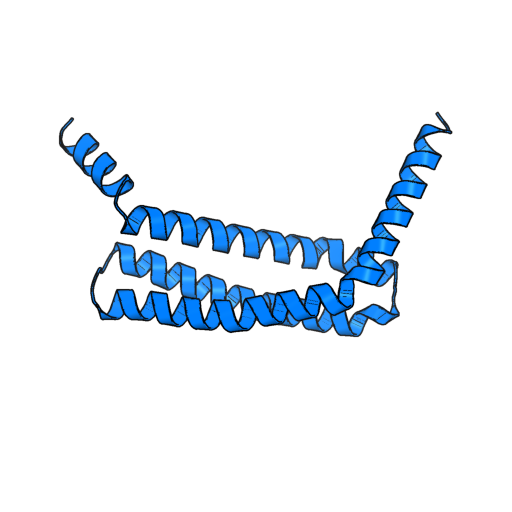 . ARG A 1 88 ? 7.186 2.870 -19.261 1.00 95.06 88 ARG A C 1
ATOM 700 O O . ARG A 1 88 ? 6.596 3.300 -18.275 1.00 95.06 88 ARG A O 1
ATOM 707 N N . ARG A 1 89 ? 6.605 2.096 -20.182 1.00 97.88 89 ARG A N 1
ATOM 708 C CA . ARG A 1 89 ? 5.219 1.620 -20.101 1.00 97.88 89 ARG A CA 1
ATOM 709 C C . ARG A 1 89 ? 5.005 0.755 -18.862 1.00 97.88 89 ARG A C 1
ATOM 711 O O . ARG A 1 89 ? 4.095 1.044 -18.102 1.00 97.88 89 ARG A O 1
ATOM 718 N N . ALA A 1 90 ? 5.897 -0.200 -18.602 1.00 98.06 90 ALA A N 1
ATOM 719 C CA . ALA A 1 90 ? 5.808 -1.079 -17.438 1.00 98.06 90 ALA A CA 1
ATOM 720 C C . ALA A 1 90 ? 5.780 -0.313 -16.103 1.00 98.06 90 ALA A C 1
ATOM 722 O O . ALA A 1 90 ? 5.051 -0.687 -15.190 1.00 98.06 90 ALA A O 1
ATOM 723 N N . VAL A 1 91 ? 6.546 0.778 -15.992 1.00 97.31 91 VAL A N 1
ATOM 724 C CA . VAL A 1 91 ? 6.510 1.653 -14.810 1.00 97.31 91 VAL A CA 1
ATOM 725 C C . VAL A 1 91 ? 5.160 2.353 -14.666 1.00 97.31 91 VAL A C 1
ATOM 727 O O . VAL A 1 91 ? 4.633 2.413 -13.559 1.00 97.31 91 VAL A O 1
ATOM 730 N N . VAL A 1 92 ? 4.607 2.886 -15.759 1.00 97.75 92 VAL A N 1
ATOM 731 C CA . VAL A 1 92 ? 3.294 3.550 -15.742 1.00 97.75 92 VAL A CA 1
ATOM 732 C C . VAL A 1 92 ? 2.204 2.562 -15.338 1.00 97.75 92 VAL A C 1
ATOM 734 O O . VAL A 1 92 ? 1.464 2.841 -14.403 1.00 97.75 92 VAL A O 1
ATOM 737 N N . ASP A 1 93 ? 2.169 1.389 -15.965 1.00 98.62 93 ASP A N 1
ATOM 738 C CA . ASP A 1 93 ? 1.144 0.379 -15.703 1.00 98.62 93 ASP A CA 1
ATOM 739 C C . ASP A 1 93 ? 1.200 -0.106 -14.240 1.00 98.62 93 ASP A C 1
ATOM 741 O O . ASP A 1 93 ? 0.169 -0.257 -13.586 1.00 98.62 93 ASP A O 1
ATOM 745 N N . ALA A 1 94 ? 2.404 -0.295 -13.684 1.00 98.62 94 ALA A N 1
ATOM 746 C CA . ALA A 1 94 ? 2.572 -0.665 -12.278 1.00 98.62 94 ALA A CA 1
ATOM 747 C C . ALA A 1 94 ? 2.094 0.441 -11.319 1.00 98.62 94 ALA A C 1
ATOM 749 O O . ALA A 1 94 ? 1.470 0.142 -10.299 1.00 98.62 94 ALA A O 1
ATOM 750 N N . LEU A 1 95 ? 2.362 1.711 -11.643 1.00 98.38 95 LEU A N 1
ATOM 751 C CA . LEU A 1 95 ? 1.902 2.851 -10.847 1.00 98.38 95 LEU A CA 1
ATOM 752 C C . LEU A 1 95 ? 0.380 3.008 -10.887 1.00 98.38 95 LEU A C 1
ATOM 754 O O . LEU A 1 95 ? -0.203 3.268 -9.843 1.00 98.38 95 LEU A O 1
ATOM 758 N N . GLU A 1 96 ? -0.261 2.813 -12.040 1.00 98.56 96 GLU A N 1
ATOM 759 C CA . GLU A 1 96 ? -1.725 2.884 -12.173 1.00 98.56 96 GLU A CA 1
ATOM 760 C C . GLU A 1 96 ? -2.420 1.797 -11.336 1.00 98.56 96 GLU A C 1
ATOM 762 O O . GLU A 1 96 ? -3.412 2.062 -10.653 1.00 98.56 96 GLU A O 1
ATOM 767 N N . VAL A 1 97 ? -1.869 0.576 -11.327 1.00 98.62 97 VAL A N 1
ATOM 768 C CA . VAL A 1 97 ? -2.369 -0.512 -10.471 1.00 98.62 97 VAL A CA 1
ATOM 769 C C . VAL A 1 97 ? -2.185 -0.172 -8.993 1.00 98.62 97 VAL A C 1
ATOM 771 O O . VAL A 1 97 ? -3.127 -0.340 -8.213 1.00 98.62 97 VAL A O 1
ATOM 774 N N . LEU A 1 98 ? -1.002 0.313 -8.600 1.00 98.62 98 LEU A N 1
ATOM 775 C CA . LEU A 1 98 ? -0.745 0.721 -7.221 1.00 98.62 98 LEU A CA 1
ATOM 776 C C . LEU A 1 98 ? -1.697 1.840 -6.792 1.00 98.62 98 LEU A C 1
ATOM 778 O O . LEU A 1 98 ? -2.314 1.718 -5.743 1.00 98.62 98 LEU A O 1
ATOM 782 N N . GLU A 1 99 ? -1.839 2.898 -7.591 1.00 97.94 99 GLU A N 1
ATOM 783 C CA . GLU A 1 99 ? -2.700 4.047 -7.299 1.00 97.94 99 GLU A CA 1
ATOM 784 C C . GLU A 1 99 ? -4.143 3.608 -7.042 1.00 97.94 99 GLU A C 1
ATOM 786 O O . GLU A 1 99 ? -4.708 3.931 -5.996 1.00 97.94 99 GLU A O 1
ATOM 791 N N . GLY A 1 100 ? -4.719 2.817 -7.952 1.00 97.50 100 GLY A N 1
ATOM 792 C CA . GLY A 1 100 ? -6.107 2.374 -7.832 1.00 97.50 100 GLY A CA 1
ATOM 793 C C . GLY A 1 100 ? -6.373 1.540 -6.577 1.00 97.50 100 GLY A C 1
ATOM 794 O O . GLY A 1 100 ? -7.431 1.672 -5.965 1.00 97.50 100 GLY A O 1
ATOM 795 N N . ASN A 1 101 ? -5.416 0.704 -6.166 1.00 98.50 101 ASN A N 1
ATOM 796 C CA . ASN A 1 101 ? -5.577 -0.151 -4.989 1.00 98.50 101 ASN A CA 1
ATOM 797 C C . ASN A 1 101 ? -5.219 0.571 -3.686 1.00 98.50 101 ASN A C 1
ATOM 799 O O . ASN A 1 101 ? -5.936 0.431 -2.700 1.00 98.50 101 ASN A O 1
ATOM 803 N N . LEU A 1 102 ? -4.137 1.350 -3.676 1.00 98.50 102 LEU A N 1
ATOM 804 C CA . LEU A 1 102 ? -3.670 2.054 -2.487 1.00 98.50 102 LEU A CA 1
ATOM 805 C C . LEU A 1 102 ? -4.653 3.148 -2.069 1.00 98.50 102 LEU A C 1
ATOM 807 O O . LEU A 1 102 ? -4.959 3.256 -0.889 1.00 98.50 102 LEU A O 1
ATOM 811 N N . LEU A 1 103 ? -5.198 3.926 -3.009 1.00 98.44 103 LEU A N 1
ATOM 812 C CA . LEU A 1 103 ? -6.186 4.955 -2.667 1.00 98.44 103 LEU A CA 1
ATOM 813 C C . LEU A 1 103 ? -7.476 4.347 -2.106 1.00 98.44 103 LEU A C 1
ATOM 815 O O . LEU A 1 103 ? -7.999 4.845 -1.114 1.00 98.44 103 LEU A O 1
ATOM 819 N N . ALA A 1 104 ? -7.958 3.250 -2.699 1.00 98.38 104 ALA A N 1
ATOM 820 C CA . ALA A 1 104 ? -9.139 2.545 -2.203 1.00 98.38 104 ALA A CA 1
ATOM 821 C C . ALA A 1 104 ? -8.911 1.938 -0.808 1.00 98.38 104 ALA A C 1
ATOM 823 O O . ALA A 1 104 ? -9.805 1.970 0.038 1.00 98.38 104 ALA A O 1
ATOM 824 N N . HIS A 1 105 ? -7.711 1.406 -0.568 1.00 98.62 105 HIS A N 1
ATOM 825 C CA . HIS A 1 105 ? -7.286 0.912 0.736 1.00 98.62 105 HIS A CA 1
ATOM 826 C C . HIS A 1 105 ? -7.260 2.033 1.788 1.00 98.62 105 HIS A C 1
ATOM 828 O O . HIS A 1 105 ? -7.915 1.903 2.818 1.00 98.62 105 HIS A O 1
ATOM 834 N N . LEU A 1 106 ? -6.602 3.162 1.498 1.00 98.44 106 LEU A N 1
ATOM 835 C CA . LEU A 1 106 ? -6.511 4.310 2.411 1.00 98.44 106 LEU A CA 1
ATOM 836 C C . LEU A 1 106 ? -7.888 4.908 2.736 1.00 98.44 106 LEU A C 1
ATOM 838 O O . LEU A 1 106 ? -8.165 5.245 3.885 1.00 98.44 106 LEU A O 1
ATOM 842 N N . GLU A 1 107 ? -8.778 5.016 1.743 1.00 98.56 107 GLU A N 1
ATOM 843 C CA . GLU A 1 107 ? -10.154 5.476 1.968 1.00 98.56 107 GLU A CA 1
ATOM 844 C C . GLU A 1 107 ? -10.914 4.517 2.895 1.00 98.56 107 GLU A C 1
ATOM 846 O O . GLU A 1 107 ? -11.593 4.949 3.833 1.00 98.56 107 GLU A O 1
ATOM 851 N N . TYR A 1 108 ? -10.798 3.207 2.654 1.00 98.75 108 TYR A N 1
ATOM 852 C CA . TYR A 1 108 ? -11.430 2.207 3.505 1.00 98.75 108 TYR A CA 1
ATOM 853 C C . TYR A 1 108 ? -10.875 2.252 4.930 1.00 98.75 108 TYR A C 1
ATOM 855 O O . TYR A 1 108 ? -11.654 2.238 5.886 1.00 98.75 108 TYR A O 1
ATOM 863 N N . GLU A 1 109 ? -9.559 2.340 5.078 1.00 98.50 109 GLU A N 1
ATOM 864 C CA . GLU A 1 109 ? -8.903 2.480 6.366 1.00 98.50 109 GLU A CA 1
ATOM 865 C C . GLU A 1 109 ? -9.441 3.697 7.121 1.00 98.50 109 GLU A C 1
ATOM 867 O O . GLU A 1 109 ? -10.065 3.531 8.175 1.00 98.50 109 GLU A O 1
ATOM 872 N N . GLU A 1 110 ? -9.297 4.902 6.562 1.00 97.69 110 GLU A N 1
ATOM 873 C CA . GLU A 1 110 ? -9.677 6.152 7.224 1.00 97.69 110 GLU A CA 1
ATOM 874 C C . GLU A 1 110 ? -11.136 6.116 7.700 1.00 97.69 110 GLU A C 1
ATOM 876 O O . GLU A 1 110 ? -11.431 6.424 8.861 1.00 97.69 110 GLU A O 1
ATOM 881 N N . LEU A 1 111 ? -12.054 5.676 6.835 1.00 98.31 111 LEU A N 1
ATOM 882 C CA . LEU A 1 111 ? -13.477 5.607 7.158 1.00 98.31 111 LEU A CA 1
ATOM 883 C C . LEU A 1 111 ? -13.785 4.653 8.317 1.00 98.31 111 LEU A C 1
ATOM 885 O O . LEU A 1 111 ? -14.706 4.920 9.095 1.00 98.31 111 LEU A O 1
ATOM 889 N N . ASN A 1 112 ? -13.044 3.550 8.445 1.00 98.50 112 ASN A N 1
ATOM 890 C CA . ASN A 1 112 ? -13.390 2.477 9.377 1.00 98.50 112 ASN A CA 1
ATOM 891 C C . ASN A 1 112 ? -12.575 2.503 10.677 1.00 98.50 112 ASN A C 1
ATOM 893 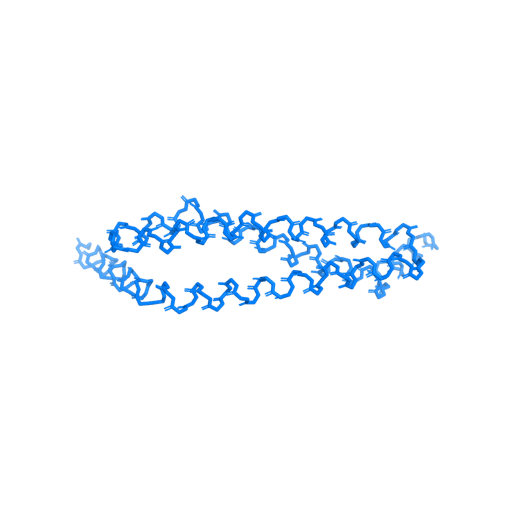O O . ASN A 1 112 ? -13.089 2.070 11.713 1.00 98.50 112 ASN A O 1
ATOM 897 N N . ILE A 1 113 ? -11.350 3.039 10.677 1.00 98.00 113 ILE A N 1
ATOM 898 C CA . ILE A 1 113 ? -10.499 3.056 11.878 1.00 98.00 113 ILE A CA 1
ATOM 899 C C . ILE A 1 113 ? -10.560 4.379 12.642 1.00 98.00 113 ILE A C 1
ATOM 901 O O . ILE A 1 113 ? -10.343 4.389 13.857 1.00 98.00 113 ILE A O 1
ATOM 905 N N . ALA A 1 114 ? -10.886 5.501 11.987 1.00 96.81 114 ALA A N 1
ATOM 906 C CA . ALA A 1 114 ? -10.647 6.829 12.557 1.00 96.81 114 ALA A CA 1
ATOM 907 C C . ALA A 1 114 ? -11.365 7.082 13.894 1.00 96.81 114 ALA A C 1
ATOM 909 O O . ALA A 1 114 ? -10.817 7.757 14.771 1.00 96.81 114 ALA A O 1
ATOM 910 N N . SER A 1 115 ? -12.575 6.549 14.097 1.00 97.00 115 SER A N 1
ATOM 911 C CA . SER A 1 115 ? -13.276 6.676 15.383 1.00 97.00 115 SER A CA 1
ATOM 912 C C . SER A 1 115 ? -12.580 5.911 16.507 1.00 97.00 115 SER A C 1
ATOM 914 O O . SER A 1 115 ? -12.424 6.448 17.605 1.00 97.00 115 SER A O 1
ATOM 916 N N . THR A 1 116 ? -12.141 4.682 16.235 1.00 97.50 116 THR A N 1
ATOM 917 C CA . THR A 1 116 ? -11.446 3.836 17.214 1.00 97.50 116 THR A CA 1
ATOM 918 C C . THR A 1 116 ? -10.062 4.403 17.518 1.00 97.50 116 THR A C 1
ATOM 920 O O . THR A 1 116 ? -9.713 4.551 18.686 1.00 97.50 116 THR A O 1
ATOM 923 N N . ALA A 1 117 ? -9.329 4.843 16.493 1.00 97.00 117 ALA A N 1
ATOM 924 C CA . ALA A 1 117 ? -8.018 5.470 16.636 1.00 97.00 117 ALA A CA 1
ATOM 925 C C . ALA A 1 117 ? -8.069 6.768 17.464 1.00 97.00 117 ALA A C 1
ATOM 927 O O . ALA A 1 117 ? -7.202 7.012 18.302 1.00 97.00 117 ALA A O 1
ATOM 928 N N . ARG A 1 118 ? -9.103 7.607 17.281 1.00 96.88 118 ARG A N 1
ATOM 929 C CA . ARG A 1 118 ? -9.323 8.780 18.150 1.00 96.88 118 ARG A CA 1
ATOM 930 C C . ARG A 1 118 ? -9.526 8.369 19.607 1.00 96.88 118 ARG A C 1
ATOM 932 O O . ARG A 1 118 ? -8.873 8.928 20.479 1.00 96.88 118 ARG A O 1
ATOM 939 N N . ARG A 1 119 ? -10.358 7.355 19.861 1.00 95.56 119 ARG A N 1
ATOM 940 C CA . ARG A 1 119 ? -10.599 6.854 21.220 1.00 95.56 119 ARG A CA 1
ATOM 941 C C . ARG A 1 119 ? -9.330 6.298 21.876 1.00 95.56 119 ARG A C 1
ATOM 943 O O . ARG A 1 119 ? -9.093 6.593 23.043 1.00 95.56 119 ARG A O 1
ATOM 950 N N . LEU A 1 120 ? -8.522 5.530 21.145 1.00 95.50 120 LEU A N 1
ATOM 951 C CA . LEU A 1 120 ? -7.230 5.019 21.619 1.00 95.50 120 LEU A CA 1
ATOM 952 C C . LEU A 1 120 ? -6.295 6.167 22.042 1.00 95.50 120 LEU A C 1
ATOM 954 O O . LEU A 1 120 ? -5.766 6.162 23.152 1.00 95.50 120 LEU A O 1
ATOM 958 N N . ARG A 1 121 ? -6.169 7.207 21.210 1.00 94.19 121 ARG A N 1
ATOM 959 C CA . ARG A 1 121 ? -5.354 8.398 21.509 1.00 94.19 121 ARG A CA 1
ATOM 960 C C . ARG A 1 121 ? -5.821 9.150 22.761 1.00 94.19 121 ARG A C 1
ATOM 962 O O . ARG A 1 121 ? -4.990 9.596 23.557 1.00 94.19 121 ARG A O 1
ATOM 969 N N . ASP A 1 122 ? -7.131 9.283 22.954 1.00 94.75 122 ASP A N 1
ATOM 970 C CA . ASP A 1 122 ? -7.702 9.938 24.139 1.00 94.75 122 ASP A CA 1
ATOM 971 C C . ASP A 1 122 ? -7.413 9.130 25.421 1.00 94.75 122 ASP A C 1
ATOM 973 O O . ASP A 1 122 ? -7.105 9.698 26.478 1.00 94.75 122 ASP A O 1
ATOM 977 N N . LEU A 1 123 ? -7.455 7.794 25.326 1.00 90.00 123 LEU A N 1
ATOM 978 C CA . LEU A 1 123 ? -7.084 6.885 26.415 1.00 90.00 123 LEU A CA 1
ATOM 979 C C . LEU A 1 123 ? -5.595 6.999 26.762 1.00 90.00 123 LEU A C 1
ATOM 981 O O . LEU A 1 123 ? -5.267 7.172 27.937 1.00 90.00 123 LEU A O 1
ATOM 985 N N . GLN A 1 124 ? -4.707 6.972 25.764 1.00 87.94 124 GLN A N 1
ATOM 986 C CA . GLN A 1 124 ? -3.261 7.131 25.963 1.00 87.94 124 GLN A CA 1
ATOM 987 C C . GLN A 1 124 ? -2.930 8.479 26.623 1.00 87.94 124 GLN A C 1
ATOM 989 O O . GLN A 1 124 ? -2.185 8.528 27.601 1.00 87.94 124 GLN A O 1
ATOM 994 N N . SER A 1 125 ? -3.564 9.564 26.167 1.00 85.44 125 SER A N 1
ATOM 995 C CA . SER A 1 125 ? -3.386 10.904 26.744 1.00 85.44 125 SER A CA 1
ATOM 996 C C . SER A 1 125 ? -3.808 10.954 28.220 1.00 85.44 125 SER A C 1
ATOM 998 O O . SER A 1 125 ? -3.086 11.485 29.062 1.00 85.44 125 SER A O 1
ATOM 1000 N N . SER A 1 126 ? -4.936 10.320 28.559 1.00 81.94 126 SER A N 1
ATOM 1001 C CA . SER A 1 126 ? -5.447 10.237 29.935 1.00 81.94 126 SER A CA 1
ATOM 1002 C C . SER A 1 126 ? -4.540 9.431 30.875 1.00 81.94 126 SER A C 1
ATOM 1004 O O . SER A 1 126 ? -4.480 9.712 32.077 1.00 81.94 126 SER A O 1
ATOM 1006 N N . VAL A 1 127 ? -3.854 8.407 30.356 1.00 80.06 127 VAL A N 1
ATOM 1007 C CA . VAL A 1 127 ? -2.889 7.598 31.117 1.00 80.06 127 VAL A CA 1
ATOM 1008 C C . VAL A 1 127 ? -1.630 8.409 31.420 1.00 80.06 127 VAL A C 1
ATOM 1010 O O . VAL A 1 127 ? -1.194 8.425 32.575 1.00 80.06 127 VAL A O 1
ATOM 1013 N N . THR A 1 128 ? -1.098 9.136 30.434 1.00 78.88 128 THR A N 1
ATOM 1014 C CA . THR A 1 128 ? 0.093 9.983 30.599 1.00 78.88 128 THR A CA 1
ATOM 1015 C C . THR A 1 128 ? -0.124 11.054 31.668 1.00 78.88 128 THR A C 1
ATOM 1017 O O . THR A 1 128 ? 0.649 11.111 32.626 1.00 78.88 128 THR A O 1
ATOM 1020 N N . THR A 1 129 ? -1.230 11.808 31.616 1.00 73.62 129 THR A N 1
ATOM 1021 C CA . THR A 1 129 ? -1.536 12.854 32.616 1.00 73.62 129 THR A CA 1
ATOM 1022 C C . THR A 1 129 ? -1.632 12.292 34.041 1.00 73.62 129 THR A C 1
ATOM 1024 O O . THR A 1 129 ? -1.060 12.842 34.979 1.00 73.62 129 THR A O 1
ATOM 1027 N N . LYS A 1 130 ? -2.275 11.128 34.216 1.00 64.88 130 LYS A N 1
ATOM 1028 C CA . LYS A 1 130 ? -2.385 10.448 35.521 1.00 64.88 130 LYS A CA 1
ATOM 1029 C C . LYS A 1 130 ? -1.059 9.909 36.070 1.00 64.88 130 LYS A C 1
ATOM 1031 O O . LYS A 1 130 ? -1.011 9.543 37.250 1.00 64.88 130 LYS A O 1
ATOM 1036 N N . SER A 1 131 ? -0.042 9.744 35.226 1.00 66.62 131 SER A N 1
ATOM 1037 C CA . SER A 1 131 ? 1.303 9.323 35.633 1.00 66.62 131 SER A CA 1
ATOM 1038 C C . SER A 1 131 ? 2.158 10.512 36.081 1.00 66.62 131 SER A C 1
ATOM 1040 O O . SER A 1 131 ? 2.926 10.380 37.031 1.00 66.62 131 SER A O 1
ATOM 1042 N N . GLU A 1 132 ? 1.952 11.682 35.471 1.00 65.75 132 GLU A N 1
ATOM 1043 C CA . GLU A 1 132 ? 2.629 12.937 35.810 1.00 65.75 132 GLU A CA 1
ATOM 1044 C C . GLU A 1 132 ? 2.091 13.554 37.109 1.00 65.75 132 GLU A C 1
ATOM 1046 O O . GLU A 1 132 ? 2.882 13.975 37.944 1.00 65.75 132 GLU A O 1
ATOM 1051 N N . GLU A 1 133 ? 0.773 13.528 37.345 1.00 64.81 133 GLU A N 1
ATOM 1052 C CA . GLU A 1 133 ? 0.157 14.021 38.596 1.00 64.81 133 GLU A CA 1
ATOM 1053 C C . GLU A 1 133 ? 0.493 13.173 39.836 1.00 64.81 133 GLU A C 1
ATOM 1055 O O . GLU A 1 133 ? 0.293 13.605 40.970 1.00 64.81 133 GLU A O 1
ATOM 1060 N N . ARG A 1 134 ? 0.967 11.939 39.634 1.00 62.31 134 ARG A N 1
ATOM 1061 C CA . ARG A 1 134 ? 1.326 11.000 40.710 1.00 62.31 134 ARG A CA 1
ATOM 1062 C C . ARG A 1 134 ? 2.794 11.082 41.136 1.00 62.31 134 ARG A C 1
ATOM 1064 O O . ARG A 1 134 ? 3.199 10.301 42.001 1.00 62.31 134 ARG A O 1
ATOM 1071 N N . ARG A 1 135 ? 3.571 11.972 40.522 1.00 52.31 135 ARG A N 1
ATOM 1072 C CA . ARG A 1 135 ? 5.002 12.171 40.756 1.00 52.31 135 ARG A CA 1
ATOM 1073 C C . ARG A 1 135 ? 5.258 13.484 41.485 1.00 52.31 135 ARG A C 1
ATOM 1075 O O . ARG A 1 135 ? 6.197 13.484 42.310 1.00 52.31 135 ARG A O 1
#

Foldseek 3Di:
DVVVVVVVVVCVDPLNVVLVVLLVVLVVLLVVLVCCLPPVLVLLCVLPVVCVVVSVVLNVLSVVLNVLSVQLNVLSVVCSVPVDPVSVVSNVVSVVVNVVSVVVSVVSCCVRRVVSVVVSVVVVVVVVVVVVVVD